Protein AF-A0A2V7A0P1-F1 (afdb_monomer)

Foldseek 3Di:
DCPPVNPDPDPLRVVVVVLLVVLQVQLVVQLVVQCVVVVVPDPVVSLVNSLVRSLVSSCVSSCCCQVPPNHDCPCVDVVNSVVVSVVSVVVSVVVVVVVVVCVVVVVPDDPPDPPDD

Mean predicted aligned error: 6.28 Å

Radius of gyration: 18.15 Å; Cα contacts (8 Å, |Δi|>4): 68; chains: 1; bounding box: 36×32×58 Å

Nearest PDB structures (foldseek):
  7qru-assembly1_G  TM=4.023E-01  e=2.759E+00  Alkalihalophilus pseudofirmus

Sequence (117 aa):
GYLIVGYPWTLNSVAWGPAIGVASVLGTLSAQWTVRRLAEAGDLVRALAAMILAFAAYEVAIFLVSVALLGGTELFAPRIVGQVLATNVAALVGLYGLNRLGESLGLRRRAEAPVSA

pLDDT: mean 90.81, std 10.74, range [47.84, 98.56]

Secondary structure (DSSP, 8-state):
-TTTT-----HHHHHHHHHHHHHHHHHHHHHHHHHHHTTTS-HHHHHHHHHHHHHHHHHHHHHHHIIIII--SGGG-HHHHHHHHHHHHHHHHHHHHHHHHHHHTT-----------

Solvent-accessible surface area (backbone atoms only — not comparable to full-atom values): 6604 Å² total; per-residue (Å²): 93,54,89,82,71,59,48,65,97,42,71,74,59,56,56,47,54,62,50,52,51,54,18,50,51,50,13,49,53,40,22,54,51,39,43,62,75,37,63,89,50,57,71,68,59,28,52,53,53,14,49,53,48,13,50,51,44,24,52,52,46,46,48,52,44,21,68,74,75,71,56,64,64,72,81,64,36,70,70,50,49,49,51,53,49,51,52,49,52,53,49,49,54,51,51,51,52,51,49,54,50,39,55,76,71,62,67,69,71,75,80,75,72,80,80,82,127

Structure (mmCIF, N/CA/C/O backbone):
data_AF-A0A2V7A0P1-F1
#
_entry.id   AF-A0A2V7A0P1-F1
#
loop_
_atom_site.group_PDB
_atom_site.id
_atom_site.type_symbol
_atom_site.label_atom_id
_atom_site.label_alt_id
_atom_site.label_comp_id
_atom_site.label_asym_id
_atom_site.label_entity_id
_atom_site.label_seq_id
_atom_site.pdbx_PDB_ins_code
_atom_site.Cartn_x
_atom_site.Cartn_y
_atom_site.Cartn_z
_atom_site.occupancy
_atom_site.B_iso_or_equiv
_atom_site.auth_seq_id
_atom_site.auth_comp_id
_atom_site.auth_asym_id
_atom_site.auth_atom_id
_atom_site.pdbx_PDB_model_num
ATOM 1 N N . GLY A 1 1 ? 4.313 -14.388 -9.121 1.00 82.06 1 GLY A N 1
ATOM 2 C CA . GLY A 1 1 ? 4.743 -13.669 -10.335 1.00 82.06 1 GLY A CA 1
ATOM 3 C C . GLY A 1 1 ? 5.610 -14.553 -11.201 1.00 82.06 1 GLY A C 1
ATOM 4 O O . GLY A 1 1 ? 5.086 -15.197 -12.093 1.00 82.06 1 GLY A O 1
ATOM 5 N N . TYR A 1 2 ? 6.901 -14.649 -10.891 1.00 90.19 2 TYR A N 1
ATOM 6 C CA . TYR A 1 2 ? 7.896 -15.335 -11.728 1.00 90.19 2 TYR A CA 1
ATOM 7 C C . TYR A 1 2 ? 7.637 -16.826 -11.983 1.00 90.19 2 TYR A C 1
ATOM 9 O O . TYR A 1 2 ? 7.669 -17.253 -13.127 1.00 90.19 2 TYR A O 1
ATOM 17 N N . LEU A 1 3 ? 7.333 -17.610 -10.943 1.00 92.06 3 LEU A N 1
ATOM 18 C CA . LEU A 1 3 ? 7.197 -19.070 -11.079 1.00 92.06 3 LEU A CA 1
ATOM 19 C C . LEU A 1 3 ? 5.818 -19.527 -11.581 1.00 92.06 3 LEU A C 1
ATOM 21 O O . LEU A 1 3 ? 5.727 -20.516 -12.293 1.00 92.06 3 LEU A O 1
ATOM 25 N N . ILE A 1 4 ? 4.751 -18.816 -11.199 1.00 92.56 4 ILE A N 1
ATOM 26 C CA . ILE A 1 4 ? 3.359 -19.220 -11.487 1.00 92.56 4 ILE A CA 1
ATOM 27 C C . ILE A 1 4 ? 2.814 -18.519 -12.737 1.00 92.56 4 ILE A C 1
ATOM 29 O O . ILE A 1 4 ? 2.156 -19.142 -13.557 1.00 92.56 4 ILE A O 1
ATOM 33 N N . VAL A 1 5 ? 3.081 -17.217 -12.879 1.00 91.69 5 VAL A N 1
ATOM 34 C CA . VAL A 1 5 ? 2.560 -16.376 -13.978 1.00 91.69 5 VAL A CA 1
ATOM 35 C C . VAL A 1 5 ? 3.624 -16.181 -15.069 1.00 91.69 5 VAL A C 1
ATOM 37 O O . VAL A 1 5 ? 3.357 -15.563 -16.089 1.00 91.69 5 VAL A O 1
ATOM 40 N N . GLY A 1 6 ? 4.840 -16.704 -14.869 1.00 91.38 6 GLY A N 1
ATOM 41 C CA . GLY A 1 6 ? 5.904 -16.652 -15.872 1.00 91.38 6 GLY A CA 1
ATOM 42 C C . GLY A 1 6 ? 6.468 -15.251 -16.119 1.00 91.38 6 GLY A C 1
ATOM 43 O O . GLY A 1 6 ? 6.870 -14.957 -17.241 1.00 91.38 6 GLY A O 1
ATOM 44 N N . TYR A 1 7 ? 6.488 -14.371 -15.105 1.00 87.75 7 TYR A N 1
ATOM 45 C CA . TYR A 1 7 ? 7.111 -13.047 -15.261 1.00 87.75 7 TYR A CA 1
ATOM 46 C C . TYR A 1 7 ? 8.578 -13.182 -15.713 1.00 87.75 7 TYR A C 1
ATOM 48 O O . TYR A 1 7 ? 9.293 -14.049 -15.202 1.00 87.75 7 TYR A O 1
ATOM 56 N N . PRO A 1 8 ? 9.047 -12.332 -16.644 1.00 91.94 8 PRO A N 1
ATOM 57 C CA . PRO A 1 8 ? 10.392 -12.436 -17.192 1.00 91.94 8 PRO A CA 1
ATOM 58 C C . PRO A 1 8 ? 11.442 -12.077 -16.136 1.00 91.94 8 PRO A C 1
ATOM 60 O O . PRO A 1 8 ? 11.334 -11.056 -15.463 1.00 91.94 8 PRO A O 1
ATOM 63 N N . TRP A 1 9 ? 12.501 -12.880 -16.023 1.00 93.25 9 TRP A N 1
ATOM 64 C CA . TRP A 1 9 ? 13.611 -12.652 -15.087 1.00 93.25 9 TRP A CA 1
ATOM 65 C C . TRP A 1 9 ? 14.590 -11.588 -15.602 1.00 93.25 9 TRP A C 1
ATOM 67 O O . TRP A 1 9 ? 15.757 -11.859 -15.866 1.00 93.25 9 TRP A O 1
ATOM 77 N N . THR A 1 10 ? 14.104 -10.361 -15.771 1.00 92.94 10 THR A N 1
ATOM 78 C CA . THR A 1 10 ? 14.919 -9.200 -16.148 1.00 92.94 10 THR A CA 1
ATOM 79 C C . THR A 1 10 ? 15.127 -8.278 -14.954 1.00 92.94 10 THR A C 1
ATOM 81 O O . THR A 1 10 ? 14.289 -8.219 -14.051 1.00 92.94 10 THR A O 1
ATOM 84 N N . LEU A 1 11 ? 16.218 -7.504 -14.965 1.00 89.69 11 LEU A N 1
ATOM 85 C CA . LEU A 1 11 ? 16.469 -6.481 -13.941 1.00 89.69 11 LEU A CA 1
ATOM 86 C C . LEU A 1 11 ? 15.297 -5.503 -13.818 1.00 89.69 11 LEU A C 1
ATOM 88 O O . LEU A 1 11 ? 14.902 -5.172 -12.705 1.00 89.69 11 LEU A O 1
ATOM 92 N N . ASN A 1 12 ? 14.695 -5.119 -14.948 1.00 89.50 12 ASN A N 1
ATOM 93 C CA . ASN A 1 12 ? 13.515 -4.260 -14.965 1.00 89.50 12 ASN A CA 1
ATOM 94 C C . ASN A 1 12 ? 12.346 -4.876 -14.183 1.00 89.50 12 ASN A C 1
ATOM 96 O O . ASN A 1 12 ? 11.756 -4.224 -13.329 1.00 89.50 12 ASN A O 1
ATOM 100 N N . SER A 1 13 ? 12.042 -6.155 -14.425 1.00 90.81 13 SER A N 1
ATOM 101 C CA . SER A 1 13 ? 10.963 -6.846 -13.713 1.00 90.81 13 SER A CA 1
ATOM 102 C C . SER A 1 13 ? 11.259 -6.963 -12.215 1.00 90.81 13 SER A C 1
ATOM 104 O O . SER A 1 13 ? 10.381 -6.729 -11.383 1.00 90.81 13 SER A O 1
ATOM 106 N N . VAL A 1 14 ? 12.494 -7.317 -11.848 1.00 92.69 14 VAL A N 1
ATOM 107 C CA . VAL A 1 14 ? 12.883 -7.532 -10.445 1.00 92.69 14 VAL A CA 1
ATOM 108 C C . VAL A 1 14 ? 12.902 -6.219 -9.655 1.00 92.69 14 VAL A C 1
ATOM 110 O O . VAL A 1 14 ? 12.499 -6.208 -8.491 1.00 92.69 14 VAL A O 1
ATOM 113 N N . ALA A 1 15 ? 13.290 -5.105 -10.282 1.00 92.38 15 ALA A N 1
ATOM 114 C CA . ALA A 1 15 ? 13.376 -3.792 -9.643 1.00 92.38 15 ALA A CA 1
ATOM 115 C C . ALA A 1 15 ? 12.024 -3.241 -9.150 1.00 92.38 15 ALA A C 1
ATOM 117 O O . ALA A 1 15 ? 11.989 -2.457 -8.199 1.00 92.38 15 ALA A O 1
ATOM 118 N N . TRP A 1 16 ? 10.903 -3.706 -9.712 1.00 92.38 16 TRP A N 1
ATOM 119 C CA . TRP A 1 16 ? 9.571 -3.371 -9.203 1.00 92.38 16 TRP A CA 1
ATOM 120 C C .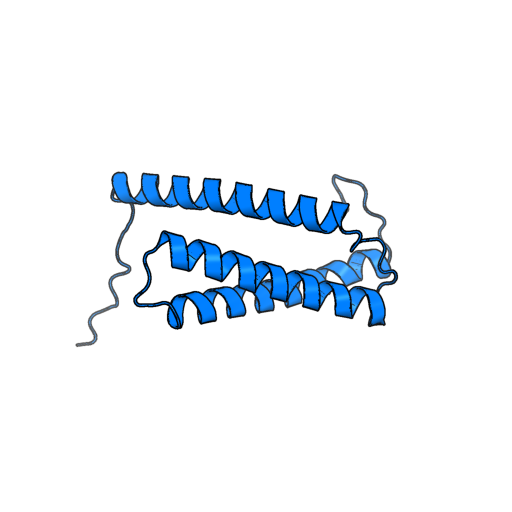 TRP A 1 16 ? 9.315 -3.902 -7.791 1.00 92.38 16 TRP A C 1
ATOM 122 O O . TRP A 1 16 ? 8.548 -3.295 -7.050 1.00 92.38 16 TRP A O 1
ATOM 132 N N . GLY A 1 17 ? 9.963 -4.997 -7.379 1.00 93.06 17 GLY A N 1
ATOM 133 C CA . GLY A 1 17 ? 9.783 -5.575 -6.043 1.00 93.06 17 GLY A CA 1
ATOM 134 C C . GLY A 1 17 ? 10.116 -4.582 -4.920 1.00 93.06 17 GLY A C 1
ATOM 135 O O . GLY A 1 17 ? 9.229 -4.248 -4.131 1.00 93.06 17 GLY A O 1
ATOM 136 N N . PRO A 1 18 ? 11.357 -4.061 -4.852 1.00 94.69 18 PRO A N 1
ATOM 137 C CA . PRO A 1 18 ? 11.728 -3.020 -3.896 1.00 94.69 18 PRO A CA 1
ATOM 138 C C . PRO A 1 18 ? 10.873 -1.753 -4.003 1.00 94.69 18 PRO A C 1
ATOM 140 O O . PRO A 1 18 ? 10.481 -1.206 -2.974 1.00 94.69 18 PRO A O 1
ATOM 143 N N . ALA A 1 19 ? 10.532 -1.314 -5.221 1.00 94.62 19 ALA A N 1
ATOM 144 C CA . ALA A 1 19 ? 9.678 -0.143 -5.435 1.00 94.62 19 ALA A CA 1
ATOM 145 C C . ALA A 1 19 ? 8.293 -0.317 -4.788 1.00 94.62 19 ALA A C 1
ATOM 147 O O . ALA A 1 19 ? 7.848 0.533 -4.016 1.00 94.62 19 ALA A O 1
ATOM 148 N N . ILE A 1 20 ? 7.653 -1.465 -5.033 1.00 95.31 20 ILE A N 1
ATOM 149 C CA . ILE A 1 20 ? 6.382 -1.858 -4.415 1.00 95.31 20 ILE A CA 1
ATOM 150 C C . ILE A 1 20 ? 6.524 -1.958 -2.898 1.00 95.31 20 ILE A C 1
ATOM 152 O O . ILE A 1 20 ? 5.647 -1.487 -2.173 1.00 95.31 20 ILE A O 1
ATOM 156 N N . GLY A 1 21 ? 7.626 -2.528 -2.407 1.00 97.25 21 GLY A N 1
ATOM 157 C CA . GLY A 1 21 ? 7.910 -2.623 -0.977 1.00 97.25 21 GLY A CA 1
ATOM 158 C C . GLY A 1 21 ? 7.944 -1.252 -0.299 1.00 97.25 21 GLY A C 1
ATOM 159 O O . GLY A 1 21 ? 7.219 -1.023 0.669 1.00 97.25 21 GLY A O 1
ATOM 160 N N . VAL A 1 22 ? 8.722 -0.312 -0.841 1.00 97.56 22 VAL A N 1
ATOM 161 C CA . VAL A 1 22 ? 8.830 1.057 -0.309 1.00 97.56 22 VAL A CA 1
ATOM 162 C C . VAL A 1 22 ? 7.490 1.791 -0.383 1.00 97.56 22 VAL A C 1
ATOM 164 O O . VAL A 1 22 ? 7.055 2.365 0.615 1.00 97.56 22 VAL A O 1
ATOM 167 N N . ALA A 1 23 ? 6.790 1.728 -1.519 1.00 97.31 23 ALA A N 1
ATOM 168 C CA . ALA A 1 23 ? 5.476 2.352 -1.670 1.00 97.31 23 ALA A CA 1
ATOM 169 C C . ALA A 1 23 ? 4.447 1.796 -0.671 1.00 97.31 23 ALA A C 1
ATOM 171 O O . ALA A 1 23 ? 3.649 2.548 -0.112 1.00 97.31 23 ALA A O 1
ATOM 172 N N . SER A 1 24 ? 4.498 0.492 -0.383 1.00 97.88 24 SER A N 1
ATOM 173 C CA . SER A 1 24 ? 3.623 -0.153 0.606 1.00 97.88 24 SER A CA 1
ATOM 174 C C . SER A 1 24 ? 3.893 0.352 2.026 1.00 97.88 24 SER A C 1
ATOM 176 O O . SER A 1 24 ? 2.954 0.601 2.789 1.00 97.88 24 SER A O 1
ATOM 178 N N . VAL A 1 25 ? 5.166 0.554 2.385 1.00 98.50 25 VAL A N 1
ATOM 179 C CA . VAL A 1 25 ? 5.546 1.160 3.671 1.00 98.50 25 VAL A CA 1
ATOM 180 C C . VAL A 1 25 ? 5.014 2.590 3.763 1.00 98.50 25 VAL A C 1
ATOM 182 O O . VAL A 1 25 ? 4.378 2.933 4.757 1.00 98.50 25 VAL A O 1
ATOM 185 N N . LEU A 1 26 ? 5.197 3.404 2.720 1.00 98.44 26 LEU A N 1
ATOM 186 C CA . LEU A 1 26 ? 4.675 4.775 2.679 1.00 98.44 26 LEU A CA 1
ATOM 187 C C . LEU A 1 26 ? 3.148 4.812 2.814 1.00 98.44 26 LEU A C 1
ATOM 189 O O . LEU A 1 26 ? 2.625 5.567 3.632 1.00 98.44 26 LEU A O 1
ATOM 193 N N . GLY A 1 27 ? 2.433 3.950 2.086 1.00 98.19 27 GLY A N 1
ATOM 194 C CA . GLY A 1 27 ? 0.982 3.809 2.213 1.00 98.19 27 GLY A CA 1
ATOM 195 C C . GLY A 1 27 ? 0.556 3.433 3.636 1.00 98.19 27 GLY A C 1
ATOM 196 O O . GLY A 1 27 ? -0.371 4.023 4.190 1.00 98.19 27 GLY A O 1
ATOM 197 N N . THR A 1 28 ? 1.283 2.515 4.278 1.00 98.06 28 THR A N 1
ATOM 198 C CA . THR A 1 28 ? 1.020 2.100 5.665 1.00 98.06 28 THR A CA 1
ATOM 199 C C . THR A 1 28 ? 1.226 3.249 6.652 1.00 98.06 28 THR A C 1
ATOM 201 O O . THR A 1 28 ? 0.382 3.476 7.521 1.00 98.0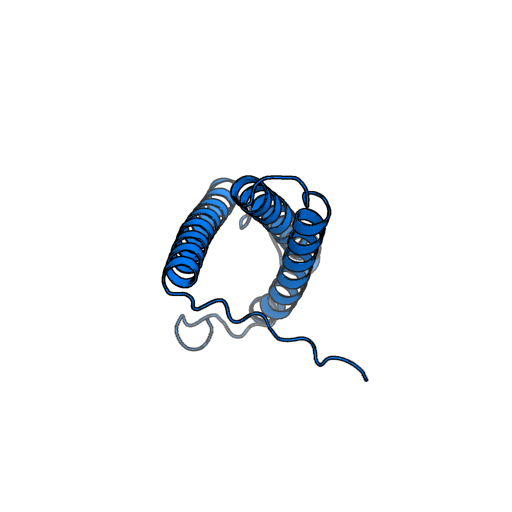6 28 THR A O 1
ATOM 204 N N . LEU A 1 29 ? 2.319 4.004 6.516 1.00 98.56 29 LEU A N 1
ATOM 205 C CA . LEU A 1 29 ? 2.593 5.171 7.358 1.00 98.56 29 LEU A CA 1
ATOM 206 C C . LEU A 1 29 ? 1.516 6.250 7.185 1.00 98.56 29 LEU A C 1
ATOM 208 O O . LEU A 1 29 ? 1.034 6.794 8.179 1.00 98.56 29 LEU A O 1
ATOM 212 N N . SER A 1 30 ? 1.073 6.498 5.951 1.00 98.44 30 SER A N 1
ATOM 213 C CA . SER A 1 30 ? -0.043 7.398 5.639 1.00 98.44 30 SER A CA 1
ATOM 214 C C . 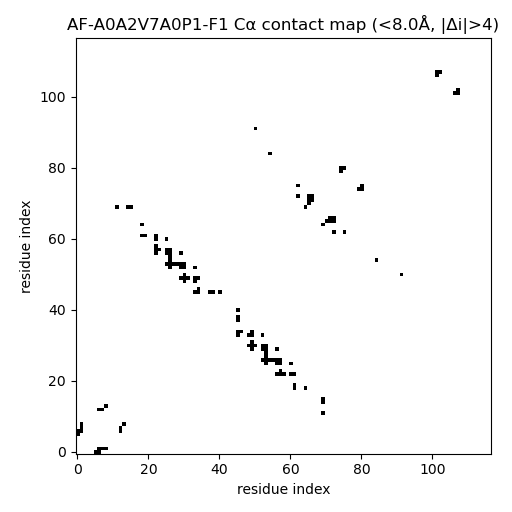SER A 1 30 ? -1.359 6.953 6.281 1.00 98.44 30 SER A C 1
ATOM 216 O O . SER A 1 30 ? -2.060 7.768 6.889 1.00 98.44 30 SER A O 1
ATOM 218 N N . ALA A 1 31 ? -1.687 5.659 6.220 1.00 97.94 31 ALA A N 1
ATOM 219 C CA . ALA A 1 31 ? -2.863 5.110 6.891 1.00 97.94 31 ALA A CA 1
ATOM 220 C C . ALA A 1 31 ? -2.782 5.303 8.413 1.00 97.94 31 ALA A C 1
ATOM 222 O O . ALA A 1 31 ? -3.713 5.828 9.024 1.00 97.94 31 ALA A O 1
ATOM 223 N N . GLN A 1 32 ? -1.654 4.937 9.031 1.00 98.12 32 GLN A N 1
ATOM 224 C CA . GLN A 1 32 ? -1.444 5.090 10.474 1.00 98.12 32 GLN A CA 1
ATOM 225 C C . GLN A 1 32 ? -1.533 6.551 10.913 1.00 98.12 32 GLN A C 1
ATOM 227 O O . GLN A 1 32 ? -2.168 6.860 11.923 1.00 98.12 32 GLN A O 1
ATOM 232 N N . TRP A 1 33 ? -0.918 7.454 10.151 1.00 98.25 33 TRP A N 1
ATOM 233 C CA . TRP A 1 33 ? -1.011 8.887 10.388 1.00 98.25 33 TRP A CA 1
ATOM 234 C C . TRP A 1 33 ? -2.470 9.354 10.341 1.00 98.25 33 TRP A C 1
ATOM 236 O O . TRP A 1 33 ? -2.933 9.993 11.284 1.00 98.25 33 TRP A O 1
ATOM 246 N N . THR A 1 34 ? -3.227 8.944 9.320 1.00 97.81 34 THR A N 1
ATOM 247 C CA . THR A 1 34 ? -4.646 9.303 9.156 1.00 97.81 34 THR A CA 1
ATOM 248 C C . THR A 1 34 ? -5.496 8.818 10.325 1.00 97.81 34 THR A C 1
ATOM 250 O O . THR A 1 34 ? -6.251 9.590 10.912 1.00 97.81 34 THR A O 1
ATOM 253 N N . VAL A 1 35 ? -5.329 7.556 10.728 1.00 96.31 35 VAL A N 1
ATOM 254 C CA . VAL A 1 35 ? -6.062 6.950 11.850 1.00 96.31 35 VAL A CA 1
ATOM 255 C C . VAL A 1 35 ? -5.789 7.675 13.171 1.00 96.31 35 VAL A C 1
ATOM 257 O O . VAL A 1 35 ? -6.698 7.779 13.998 1.00 96.31 35 VAL A O 1
ATOM 260 N N . ARG A 1 36 ? -4.562 8.181 13.370 1.00 96.50 36 ARG A N 1
ATOM 261 C CA . ARG A 1 36 ? -4.180 8.986 14.543 1.00 96.50 36 ARG A CA 1
ATOM 262 C C . ARG A 1 36 ? -4.757 10.400 14.492 1.00 96.50 36 ARG A C 1
ATOM 264 O O . ARG A 1 36 ? -5.137 10.919 15.533 1.00 96.50 36 ARG A O 1
ATOM 271 N N . ARG A 1 37 ? -4.814 11.035 13.315 1.00 97.12 37 ARG A N 1
ATOM 272 C CA . ARG A 1 37 ? -5.344 12.407 13.168 1.00 97.12 37 ARG A CA 1
ATOM 273 C C . ARG A 1 37 ? -6.858 12.485 13.182 1.00 97.12 37 ARG A C 1
ATOM 275 O O . ARG A 1 37 ? -7.398 13.483 13.631 1.00 97.12 37 ARG A O 1
ATOM 282 N N . LEU A 1 38 ? -7.528 11.422 12.764 1.00 96.25 38 LEU A N 1
ATOM 283 C CA . LEU A 1 38 ? -8.980 11.303 12.813 1.00 96.25 38 LEU A CA 1
ATOM 284 C C . LEU A 1 38 ? -9.429 10.468 14.018 1.00 96.25 38 LEU A C 1
ATOM 286 O O . LEU A 1 38 ? -10.358 9.678 13.901 1.00 96.25 38 LEU A O 1
ATOM 290 N N . ALA A 1 39 ? -8.757 10.593 15.167 1.00 91.88 39 ALA A N 1
ATOM 291 C CA . ALA A 1 39 ? -9.058 9.785 16.352 1.00 91.88 39 ALA A CA 1
ATOM 292 C C . ALA A 1 39 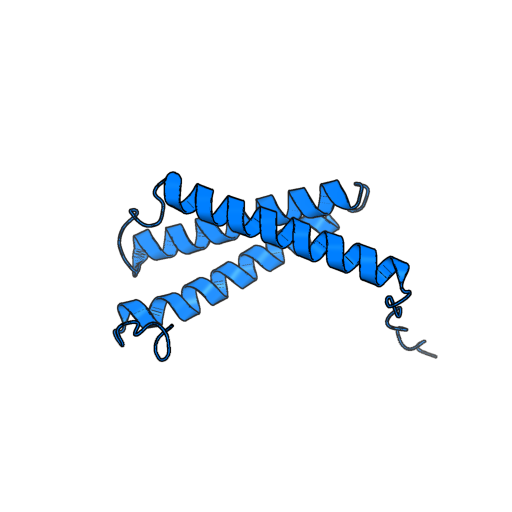? -10.503 9.960 16.855 1.00 91.88 39 ALA A C 1
ATOM 294 O O . ALA A 1 39 ? -11.081 9.006 17.365 1.00 91.88 39 ALA A O 1
ATOM 295 N N . GLU A 1 40 ? -11.079 11.149 16.666 1.00 94.44 40 GLU A N 1
ATOM 296 C CA . GLU A 1 40 ? -12.449 11.490 17.076 1.00 94.44 40 GLU A CA 1
ATOM 297 C C . GLU A 1 40 ? -13.515 11.105 16.036 1.00 94.44 40 GLU A C 1
ATOM 299 O O . GLU A 1 40 ? -14.710 11.141 16.324 1.00 94.44 40 GLU A O 1
ATOM 304 N N . ALA A 1 41 ? -13.112 10.734 14.818 1.00 93.94 41 ALA A N 1
ATOM 305 C CA . ALA A 1 41 ? -14.051 10.342 13.775 1.00 93.94 41 ALA A CA 1
ATOM 306 C C . ALA A 1 41 ? -14.560 8.904 13.981 1.00 93.94 41 ALA A C 1
ATOM 308 O O . ALA A 1 41 ? -13.892 8.058 14.574 1.00 93.94 41 ALA A O 1
ATOM 309 N N . GLY A 1 42 ? -15.733 8.594 13.425 1.00 94.06 42 GLY A N 1
ATOM 310 C CA . GLY A 1 42 ? -16.261 7.228 13.434 1.00 94.06 42 GLY A CA 1
ATOM 311 C C . GLY A 1 42 ? -15.365 6.242 12.672 1.00 94.06 42 GLY A C 1
ATOM 312 O O . GLY A 1 42 ? -14.711 6.608 11.693 1.00 94.06 42 GLY A O 1
ATOM 313 N N . ASP A 1 43 ? -15.376 4.970 13.081 1.00 92.25 43 ASP A N 1
ATOM 314 C CA . ASP A 1 43 ? -14.506 3.919 12.527 1.00 92.25 43 ASP A CA 1
ATOM 315 C C . ASP A 1 43 ? -14.548 3.819 10.999 1.00 92.25 43 ASP A C 1
ATOM 317 O O . ASP A 1 43 ? -13.509 3.679 10.356 1.00 92.25 43 ASP A O 1
ATOM 321 N N . LEU A 1 44 ? -15.744 3.906 10.409 1.00 92.44 44 LEU A N 1
ATOM 322 C CA . LEU A 1 44 ? -15.912 3.822 8.959 1.00 92.44 44 LEU A CA 1
ATOM 323 C C . LEU A 1 44 ? -15.250 5.007 8.245 1.00 92.44 44 LEU A C 1
ATOM 325 O O . LEU A 1 44 ? -14.547 4.819 7.256 1.00 92.44 44 LEU A O 1
ATOM 329 N N . VAL A 1 45 ? -15.427 6.220 8.775 1.00 95.25 45 VAL A N 1
ATOM 330 C CA . VAL A 1 45 ? -14.811 7.437 8.225 1.00 95.25 45 VAL A CA 1
ATOM 331 C C . VAL A 1 45 ? -13.290 7.335 8.301 1.00 95.25 45 VAL A C 1
ATOM 333 O O . VAL A 1 45 ? -12.605 7.620 7.321 1.00 95.25 45 VAL A O 1
ATOM 336 N N . ARG A 1 46 ? -12.756 6.857 9.431 1.00 95.94 46 ARG A N 1
ATOM 337 C CA . ARG A 1 46 ? -11.315 6.634 9.615 1.00 95.94 46 ARG A CA 1
ATOM 338 C C . ARG A 1 46 ? -10.767 5.616 8.623 1.00 95.94 46 ARG A C 1
ATOM 340 O O . ARG A 1 46 ? -9.729 5.872 8.021 1.00 95.94 46 ARG A O 1
ATOM 347 N N . ALA A 1 47 ? -11.459 4.494 8.436 1.00 95.25 47 ALA A N 1
ATOM 348 C CA . ALA A 1 47 ? -11.053 3.444 7.506 1.00 95.25 47 ALA A CA 1
ATOM 349 C C . ALA A 1 47 ? -11.030 3.943 6.052 1.00 95.25 47 ALA A C 1
ATOM 351 O O . ALA A 1 47 ? -10.041 3.737 5.348 1.00 95.25 47 ALA A O 1
ATOM 352 N N . LEU A 1 48 ? -12.080 4.653 5.624 1.00 96.44 48 LEU A N 1
ATOM 353 C CA . LEU A 1 48 ? -12.165 5.228 4.280 1.00 96.44 48 LEU A CA 1
ATOM 354 C C . LEU A 1 48 ? -11.076 6.278 4.042 1.00 96.44 48 LEU A C 1
ATOM 356 O O . LEU A 1 48 ? -10.364 6.207 3.043 1.00 96.44 48 LEU A O 1
ATOM 360 N N . ALA A 1 49 ? -10.900 7.217 4.974 1.00 97.31 49 ALA A N 1
ATOM 361 C CA . ALA A 1 49 ? -9.873 8.248 4.864 1.00 97.31 49 ALA A CA 1
ATOM 362 C C . ALA A 1 49 ? -8.459 7.645 4.832 1.00 97.31 49 ALA A C 1
ATOM 364 O O . ALA A 1 49 ? -7.633 8.045 4.011 1.00 97.31 49 ALA A O 1
ATOM 365 N N . ALA A 1 50 ? -8.189 6.652 5.687 1.00 97.69 50 ALA A N 1
ATOM 366 C CA . ALA A 1 50 ? -6.905 5.963 5.722 1.00 97.69 50 ALA A CA 1
ATOM 367 C C . ALA A 1 50 ? -6.623 5.212 4.415 1.00 97.69 50 ALA A C 1
ATOM 369 O O . ALA A 1 50 ? -5.506 5.292 3.911 1.00 97.69 50 ALA A O 1
ATOM 370 N N . MET A 1 51 ? -7.626 4.538 3.839 1.00 97.44 51 MET A N 1
ATOM 371 C CA . MET A 1 51 ? -7.485 3.872 2.543 1.00 97.44 51 MET A CA 1
ATOM 372 C C . MET A 1 51 ? -7.196 4.873 1.424 1.00 97.44 51 MET A C 1
ATOM 374 O O . MET A 1 51 ? -6.285 4.639 0.639 1.00 97.44 51 MET A O 1
ATOM 378 N N . ILE A 1 52 ? -7.930 5.990 1.362 1.00 98.06 52 ILE A N 1
ATOM 379 C CA . ILE A 1 52 ? -7.738 7.011 0.322 1.00 98.06 52 ILE A CA 1
ATOM 380 C C . ILE A 1 52 ? -6.320 7.583 0.384 1.00 98.06 52 ILE A C 1
ATOM 382 O O . ILE A 1 52 ? -5.638 7.633 -0.640 1.00 98.06 52 ILE A O 1
ATOM 386 N N . LEU A 1 53 ? -5.847 7.978 1.572 1.00 98.44 53 LEU A N 1
ATOM 387 C CA . LEU A 1 53 ? -4.508 8.554 1.697 1.00 98.44 53 LEU A CA 1
ATOM 388 C C . LEU A 1 53 ? -3.408 7.515 1.442 1.00 98.44 53 LEU A C 1
ATOM 390 O O . LEU A 1 53 ? -2.403 7.835 0.811 1.00 98.44 53 LEU A O 1
ATOM 394 N N . ALA A 1 54 ? -3.589 6.275 1.902 1.00 98.25 54 ALA A N 1
ATOM 395 C CA . ALA A 1 54 ? -2.644 5.194 1.639 1.00 98.25 54 ALA A CA 1
ATOM 396 C C . ALA A 1 54 ? -2.548 4.866 0.146 1.00 98.25 54 ALA A C 1
ATOM 398 O O . ALA A 1 54 ? -1.441 4.742 -0.374 1.00 98.25 54 ALA A O 1
ATOM 399 N N . PHE A 1 55 ? -3.690 4.779 -0.540 1.00 98.00 55 PHE A N 1
ATOM 400 C CA . PHE A 1 55 ? -3.760 4.549 -1.979 1.00 98.00 55 PHE A CA 1
ATOM 401 C C . PHE A 1 55 ? -3.081 5.682 -2.752 1.00 98.00 55 PHE A C 1
ATOM 403 O O . PHE A 1 55 ? -2.217 5.422 -3.581 1.00 98.00 55 PHE A O 1
ATOM 410 N N . ALA A 1 56 ? -3.389 6.940 -2.421 1.00 97.94 56 ALA A N 1
ATOM 411 C CA . ALA A 1 56 ? -2.754 8.093 -3.054 1.00 97.94 56 ALA A CA 1
ATOM 412 C C . ALA A 1 56 ? -1.231 8.106 -2.837 1.00 97.94 56 ALA A C 1
ATOM 414 O O . ALA A 1 56 ? -0.476 8.320 -3.782 1.00 97.94 56 ALA A O 1
ATOM 415 N N . ALA A 1 57 ? -0.764 7.835 -1.614 1.00 98.25 57 ALA A N 1
ATOM 416 C CA . ALA A 1 57 ? 0.665 7.772 -1.313 1.00 98.25 57 ALA A CA 1
ATOM 417 C C . ALA A 1 57 ? 1.371 6.634 -2.069 1.00 98.25 57 ALA A C 1
ATOM 419 O O . ALA A 1 57 ? 2.478 6.826 -2.570 1.00 98.25 57 ALA A O 1
ATOM 420 N N . TYR A 1 58 ? 0.724 5.471 -2.172 1.00 97.44 58 TYR A N 1
ATOM 421 C CA . TYR A 1 58 ? 1.229 4.330 -2.929 1.00 97.44 58 TYR A CA 1
ATOM 422 C C . TYR A 1 58 ? 1.340 4.651 -4.425 1.00 97.44 58 TYR A C 1
ATOM 424 O O . TYR A 1 58 ? 2.418 4.509 -4.999 1.00 97.44 58 TYR A O 1
ATOM 432 N N . GLU A 1 59 ? 0.259 5.140 -5.039 1.00 96.56 59 GLU A N 1
ATOM 433 C CA . GLU A 1 59 ? 0.212 5.492 -6.463 1.00 96.56 59 GLU A CA 1
ATOM 434 C C . GLU A 1 59 ? 1.246 6.567 -6.806 1.00 96.56 59 GLU A C 1
ATOM 436 O O . GLU A 1 59 ? 1.994 6.409 -7.765 1.00 96.56 59 GLU A O 1
ATOM 441 N N . VAL A 1 60 ? 1.369 7.620 -5.989 1.00 96.75 60 VAL A N 1
ATOM 442 C CA . VAL A 1 60 ? 2.381 8.668 -6.194 1.00 96.75 60 VAL A CA 1
ATOM 443 C C . VAL A 1 60 ? 3.797 8.096 -6.102 1.00 96.75 60 VAL A C 1
ATOM 445 O O . VAL A 1 60 ? 4.633 8.406 -6.948 1.00 96.75 60 VAL A O 1
ATOM 448 N N . ALA A 1 61 ? 4.086 7.245 -5.114 1.00 96.44 61 ALA A N 1
ATOM 449 C CA . ALA A 1 61 ? 5.413 6.651 -4.963 1.00 96.44 61 ALA A CA 1
ATOM 450 C C . ALA A 1 61 ? 5.786 5.759 -6.160 1.00 96.44 61 ALA A C 1
ATOM 452 O O . ALA A 1 61 ? 6.887 5.884 -6.699 1.00 96.44 61 ALA A O 1
ATOM 453 N N . ILE A 1 62 ? 4.868 4.899 -6.611 1.00 95.31 62 ILE A N 1
ATOM 454 C CA . ILE A 1 62 ? 5.083 4.048 -7.789 1.00 95.31 62 ILE A CA 1
ATOM 455 C C . ILE A 1 62 ? 5.180 4.899 -9.055 1.00 95.31 62 ILE A C 1
ATOM 457 O O . ILE A 1 62 ? 6.057 4.640 -9.875 1.00 95.31 62 ILE A O 1
ATOM 461 N N . PHE A 1 63 ? 4.362 5.944 -9.202 1.00 94.75 63 PHE A N 1
ATOM 462 C CA . PHE A 1 63 ? 4.412 6.851 -10.350 1.00 94.75 63 PHE A CA 1
ATOM 463 C C . PHE A 1 63 ? 5.778 7.519 -10.480 1.00 94.75 63 PHE A C 1
ATOM 465 O O . PHE A 1 63 ? 6.369 7.516 -11.560 1.00 94.75 63 PHE A O 1
ATOM 472 N N . LEU A 1 64 ? 6.318 8.025 -9.368 1.00 94.94 64 LEU A N 1
ATOM 473 C CA . LEU A 1 64 ? 7.645 8.635 -9.340 1.00 94.94 64 LEU A CA 1
ATOM 474 C C . LEU A 1 64 ? 8.734 7.640 -9.759 1.00 94.94 64 LEU A C 1
ATOM 476 O O . LEU A 1 64 ? 9.591 7.988 -10.567 1.00 94.94 64 LEU A O 1
ATOM 480 N N . VAL A 1 65 ? 8.684 6.396 -9.275 1.00 93.88 65 VAL A N 1
ATOM 481 C CA . VAL A 1 65 ? 9.637 5.350 -9.685 1.00 93.88 65 VAL A CA 1
ATOM 482 C C . VAL A 1 65 ? 9.466 4.972 -11.161 1.00 93.88 65 VAL A C 1
ATOM 484 O O . VAL A 1 65 ? 10.457 4.786 -11.867 1.00 93.88 65 VAL A O 1
ATOM 487 N N . SER A 1 66 ? 8.227 4.887 -11.645 1.00 92.69 66 SER A N 1
ATOM 488 C CA . SER A 1 66 ? 7.906 4.567 -13.039 1.00 92.69 66 SER A CA 1
ATOM 489 C C . SER A 1 66 ? 8.491 5.604 -13.991 1.00 92.69 66 SER A C 1
ATOM 491 O O . SER A 1 66 ? 9.216 5.261 -14.920 1.00 92.69 66 SER A O 1
ATOM 493 N N . VAL A 1 67 ? 8.246 6.890 -13.728 1.00 92.31 67 VAL A N 1
ATOM 494 C CA . VAL A 1 67 ? 8.730 7.982 -14.582 1.00 92.31 67 VAL A CA 1
ATOM 495 C C . VAL A 1 67 ? 10.246 8.15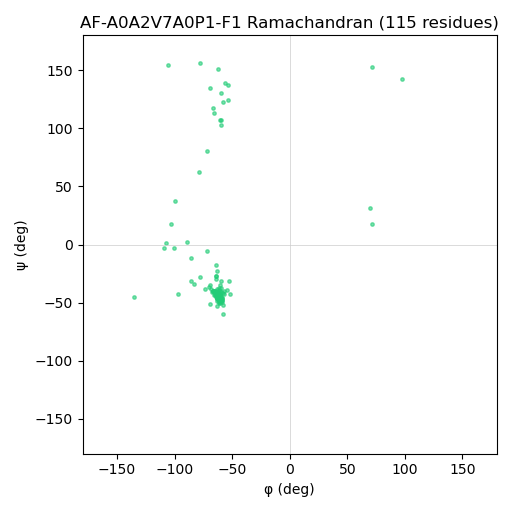6 -14.477 1.00 92.31 67 VAL A C 1
ATOM 497 O O . VAL A 1 67 ? 10.889 8.450 -15.482 1.00 92.31 67 VAL A O 1
ATOM 500 N N . ALA A 1 68 ? 10.831 7.969 -13.290 1.00 90.06 68 ALA A N 1
ATOM 501 C CA . ALA A 1 68 ? 12.249 8.242 -13.071 1.00 90.06 68 ALA A CA 1
ATOM 502 C C . ALA A 1 68 ? 13.186 7.074 -13.424 1.00 90.06 68 ALA A C 1
ATOM 504 O O . ALA A 1 68 ? 14.333 7.326 -13.786 1.00 90.06 68 ALA A O 1
ATOM 505 N N . LEU A 1 69 ? 12.749 5.816 -13.269 1.00 86.56 69 LEU A N 1
ATOM 506 C CA . LEU A 1 69 ? 13.661 4.662 -13.242 1.00 86.56 69 LEU A CA 1
ATOM 507 C C . LEU A 1 69 ? 13.201 3.461 -14.077 1.00 86.56 69 LEU A C 1
ATOM 509 O O . LEU A 1 69 ? 14.029 2.853 -14.751 1.00 86.56 69 LEU A O 1
ATOM 513 N N . LEU A 1 70 ? 11.922 3.076 -13.995 1.00 84.19 70 LEU A N 1
ATOM 514 C CA . LEU A 1 70 ? 11.446 1.766 -14.488 1.00 84.19 70 LEU A CA 1
ATOM 515 C C . LEU A 1 70 ? 10.574 1.832 -15.754 1.00 84.19 70 LEU A C 1
ATOM 517 O O . LEU A 1 70 ? 10.234 0.797 -16.329 1.00 84.19 70 LEU A O 1
ATOM 521 N N . GLY A 1 71 ? 10.286 3.045 -16.227 1.00 75.69 71 GLY A N 1
ATOM 522 C CA . GLY A 1 71 ? 9.714 3.341 -17.536 1.00 75.69 71 GLY A CA 1
ATOM 523 C C . GLY A 1 71 ? 8.197 3.560 -17.556 1.00 75.69 71 GLY A C 1
ATOM 524 O O . GLY A 1 71 ? 7.434 2.844 -16.917 1.00 75.69 71 GLY A O 1
ATOM 525 N N . GLY A 1 72 ? 7.774 4.517 -18.392 1.00 76.88 72 GLY A N 1
ATOM 526 C CA . GLY A 1 72 ? 6.402 4.702 -18.882 1.00 76.88 72 GLY A CA 1
ATOM 527 C C . GLY A 1 72 ? 5.371 5.214 -17.869 1.00 76.88 72 GLY A C 1
ATOM 528 O O . GLY A 1 72 ? 5.465 4.993 -16.666 1.00 76.88 72 GLY A O 1
ATOM 529 N N . THR A 1 73 ? 4.339 5.890 -18.374 1.00 84.94 73 THR A N 1
ATOM 530 C CA . THR A 1 73 ? 3.145 6.294 -17.604 1.00 84.94 73 THR A CA 1
ATOM 531 C C . THR A 1 73 ? 1.913 5.470 -17.970 1.00 84.94 73 THR A C 1
ATOM 533 O O . THR A 1 73 ? 0.841 5.679 -17.411 1.00 84.94 73 THR A O 1
ATOM 536 N N . GLU A 1 74 ? 2.048 4.506 -18.883 1.00 85.19 74 GLU A N 1
ATOM 537 C CA . GLU A 1 74 ? 0.920 3.729 -19.408 1.00 85.19 74 GLU A CA 1
ATOM 538 C C . GLU A 1 74 ? 0.240 2.873 -18.334 1.00 85.19 74 GLU A C 1
ATOM 540 O O . GLU A 1 74 ? -0.977 2.703 -18.356 1.00 85.19 74 GLU A O 1
ATOM 545 N N . LEU A 1 75 ? 1.005 2.432 -17.328 1.00 83.69 75 LEU A N 1
ATOM 546 C CA . LEU A 1 75 ? 0.488 1.750 -16.135 1.00 83.69 75 LEU A CA 1
ATOM 547 C C . LEU A 1 75 ? -0.425 2.647 -15.278 1.00 83.69 75 LEU A C 1
ATOM 549 O O . LEU A 1 75 ? -1.219 2.137 -14.496 1.00 83.69 75 LEU A O 1
ATOM 553 N N . PHE A 1 76 ? -0.358 3.968 -15.465 1.00 89.31 76 PHE A N 1
ATOM 554 C CA . PHE A 1 76 ? -1.153 4.976 -14.759 1.00 89.31 76 PHE A CA 1
ATOM 555 C C . PHE A 1 76 ? -2.295 5.531 -15.609 1.00 89.31 76 PHE A C 1
ATOM 557 O O . PHE A 1 76 ? -2.865 6.579 -15.294 1.00 89.31 76 PHE A O 1
ATOM 564 N N . ALA A 1 77 ? -2.671 4.833 -16.685 1.00 92.06 77 ALA A N 1
ATOM 565 C CA . ALA A 1 77 ? -3.897 5.148 -17.400 1.00 92.06 77 ALA A CA 1
ATOM 566 C C . ALA A 1 77 ? -5.085 5.168 -16.410 1.00 92.06 77 ALA A C 1
ATOM 568 O O . ALA A 1 77 ? -5.205 4.247 -15.594 1.00 92.06 77 ALA A O 1
ATOM 569 N N . PRO A 1 78 ? -6.014 6.144 -16.497 1.00 92.75 78 PRO A N 1
ATOM 570 C CA . PRO A 1 78 ? -7.113 6.286 -15.534 1.00 92.75 78 PRO A CA 1
ATOM 571 C C . PRO A 1 78 ? -7.940 5.010 -15.336 1.00 92.75 78 PRO A C 1
ATOM 573 O O . PRO A 1 78 ? -8.434 4.741 -14.244 1.00 92.75 78 PRO A O 1
ATOM 576 N N . ARG A 1 79 ? 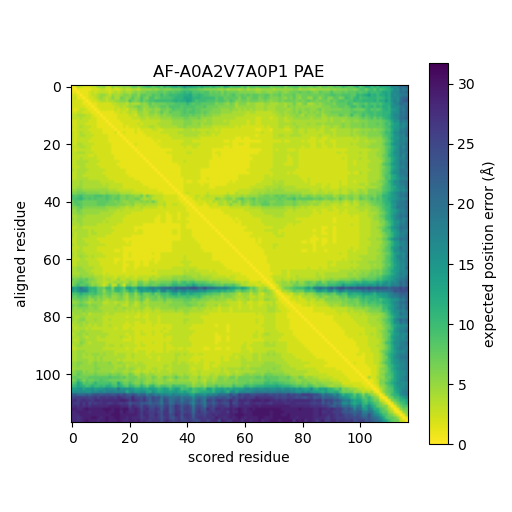-8.056 4.189 -16.388 1.00 95.38 79 ARG A N 1
ATOM 577 C CA . ARG A 1 79 ? -8.715 2.880 -16.339 1.00 95.38 79 ARG A CA 1
ATOM 578 C C . ARG A 1 79 ? -8.012 1.899 -15.397 1.00 95.38 79 ARG A C 1
ATOM 580 O O . ARG A 1 79 ? -8.696 1.211 -14.646 1.00 95.38 79 ARG A O 1
ATOM 587 N N . ILE A 1 80 ? -6.682 1.823 -15.448 1.00 93.75 80 ILE A N 1
ATOM 588 C CA . ILE A 1 80 ? -5.889 0.905 -14.621 1.00 93.75 80 ILE A CA 1
ATOM 589 C C . ILE A 1 80 ? -5.950 1.367 -13.169 1.00 93.75 80 ILE A C 1
ATOM 591 O O . ILE A 1 80 ? -6.366 0.598 -12.309 1.00 93.75 80 ILE A O 1
ATOM 595 N N . VAL A 1 81 ? -5.656 2.644 -12.911 1.00 95.38 81 VAL A N 1
ATOM 596 C CA . VAL A 1 81 ? -5.716 3.225 -11.559 1.00 95.38 81 VAL A CA 1
ATOM 597 C C . VAL A 1 81 ? -7.114 3.056 -10.955 1.00 95.38 81 VAL A C 1
ATOM 599 O O . VAL A 1 81 ? -7.252 2.642 -9.806 1.00 95.38 81 VAL A O 1
ATOM 602 N N . GLY A 1 82 ? -8.172 3.284 -11.742 1.00 96.94 82 GLY A N 1
ATOM 603 C CA . GLY A 1 82 ? -9.554 3.055 -11.315 1.00 96.94 82 GLY A CA 1
ATOM 604 C C . GLY A 1 82 ? -9.852 1.591 -10.966 1.00 96.94 82 GLY A C 1
ATOM 605 O O . GLY A 1 82 ? -10.531 1.319 -9.977 1.00 96.94 82 GLY A O 1
ATOM 606 N N . GLN A 1 83 ? -9.312 0.635 -11.727 1.00 96.94 83 GLN A N 1
ATOM 607 C CA . GLN A 1 83 ? -9.443 -0.792 -11.423 1.00 96.94 83 GLN A CA 1
ATOM 608 C C . GLN A 1 83 ? -8.687 -1.184 -10.143 1.00 96.94 83 GLN A C 1
ATOM 610 O O . GLN A 1 83 ? -9.209 -1.956 -9.331 1.00 96.94 83 GLN A O 1
ATOM 615 N N . VAL A 1 84 ? -7.483 -0.646 -9.928 1.00 95.62 84 VAL A N 1
ATOM 616 C CA . VAL A 1 84 ? -6.710 -0.871 -8.695 1.00 95.62 84 VAL A CA 1
ATOM 617 C C . VAL A 1 84 ? -7.444 -0.264 -7.496 1.00 95.62 84 VAL A C 1
ATOM 619 O O . VAL A 1 84 ? -7.574 -0.925 -6.463 1.00 95.62 84 VAL A O 1
ATOM 622 N N . LEU A 1 85 ? -8.006 0.939 -7.641 1.00 97.06 85 LEU A N 1
ATOM 623 C CA . LEU A 1 85 ? -8.836 1.572 -6.617 1.00 97.06 85 LEU A CA 1
ATOM 624 C C . LEU A 1 85 ? -10.052 0.705 -6.271 1.00 97.06 85 LEU A C 1
ATOM 626 O O . LEU A 1 85 ? -10.284 0.423 -5.099 1.00 97.06 85 LEU A O 1
ATOM 630 N N . ALA A 1 86 ? -10.800 0.231 -7.271 1.00 97.88 86 ALA A N 1
ATOM 631 C CA . ALA A 1 86 ? -11.964 -0.628 -7.053 1.00 97.88 86 ALA A CA 1
ATOM 632 C C . ALA A 1 86 ? -11.593 -1.938 -6.338 1.00 97.88 86 ALA A C 1
ATOM 634 O O . ALA A 1 86 ? -12.296 -2.370 -5.424 1.00 97.88 86 ALA A O 1
ATOM 635 N N . THR A 1 87 ? -10.453 -2.535 -6.699 1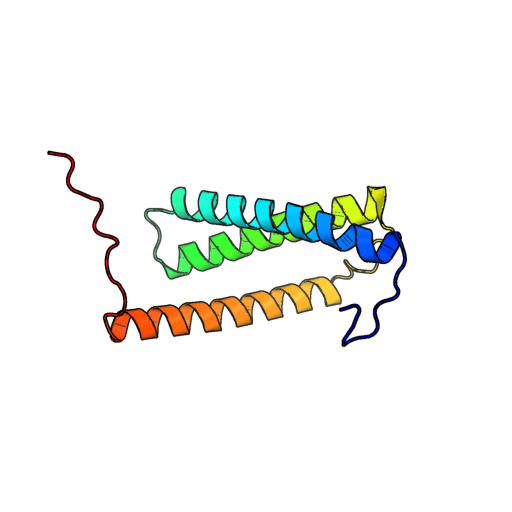.00 97.44 87 THR A N 1
ATOM 636 C CA . THR A 1 87 ? -9.926 -3.735 -6.034 1.00 97.44 87 THR A CA 1
ATOM 637 C C . THR A 1 87 ? -9.594 -3.457 -4.564 1.00 97.44 87 THR A C 1
ATOM 639 O O . THR A 1 87 ? -9.956 -4.248 -3.695 1.00 97.44 87 THR A O 1
ATOM 642 N N . ASN A 1 88 ? -8.970 -2.315 -4.259 1.00 96.75 88 ASN A N 1
ATOM 643 C CA . ASN A 1 88 ? -8.678 -1.914 -2.879 1.00 96.75 88 ASN A CA 1
ATOM 644 C C . ASN A 1 88 ? -9.949 -1.615 -2.074 1.00 96.75 88 ASN A C 1
ATOM 646 O O . ASN A 1 88 ? -10.042 -2.027 -0.922 1.00 96.75 88 ASN A O 1
ATOM 650 N N . VAL A 1 89 ? -10.951 -0.968 -2.678 1.00 97.56 89 VAL A N 1
ATOM 651 C CA . VAL A 1 89 ? -12.263 -0.745 -2.047 1.00 97.56 89 VAL A CA 1
ATOM 652 C C . VAL A 1 89 ? -12.916 -2.081 -1.694 1.00 97.56 89 VAL A C 1
ATOM 654 O O . VAL A 1 89 ? -13.365 -2.263 -0.564 1.00 97.56 89 VAL A O 1
ATOM 657 N N . ALA A 1 90 ? -12.931 -3.038 -2.626 1.00 98.00 90 ALA A N 1
ATOM 658 C CA . ALA A 1 90 ? -13.473 -4.372 -2.382 1.00 98.00 90 ALA A CA 1
ATOM 659 C C . ALA A 1 90 ? -12.714 -5.097 -1.257 1.00 98.00 90 ALA A C 1
ATOM 661 O O . ALA A 1 90 ? -13.336 -5.685 -0.369 1.00 98.00 90 ALA A O 1
ATOM 662 N N . ALA A 1 91 ? -11.381 -5.001 -1.250 1.00 96.94 91 ALA A N 1
ATOM 663 C CA . ALA A 1 91 ? -10.549 -5.553 -0.188 1.00 96.94 91 ALA A CA 1
ATOM 664 C C . ALA A 1 91 ? -10.851 -4.908 1.174 1.00 96.94 91 ALA A C 1
ATOM 666 O O . ALA A 1 91 ? -11.009 -5.628 2.158 1.00 96.94 91 ALA A O 1
ATOM 667 N N . LEU A 1 92 ? -10.996 -3.579 1.243 1.00 96.44 92 LEU A N 1
ATOM 668 C CA . LEU A 1 92 ? -11.361 -2.883 2.476 1.00 96.44 92 LEU A CA 1
ATOM 669 C C . LEU A 1 92 ? -12.734 -3.329 2.976 1.00 96.44 92 LEU A C 1
ATOM 671 O O . LEU A 1 92 ? -12.866 -3.625 4.157 1.00 96.44 92 LEU A O 1
ATOM 675 N N . VAL A 1 93 ? -13.741 -3.404 2.103 1.00 96.50 93 VAL A N 1
ATOM 676 C CA . VAL A 1 93 ? -15.084 -3.872 2.476 1.00 96.50 93 VAL A CA 1
ATOM 677 C C . VAL A 1 93 ? -15.019 -5.293 3.039 1.00 96.50 93 VAL A C 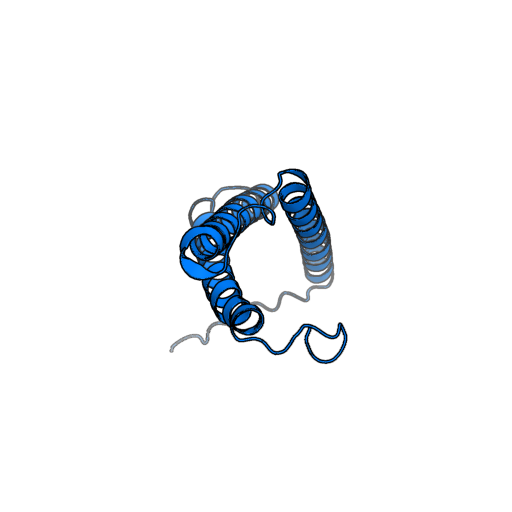1
ATOM 679 O O . VAL A 1 93 ? -15.578 -5.551 4.106 1.00 96.50 93 VAL A O 1
ATOM 682 N N . GLY A 1 94 ? -14.290 -6.194 2.375 1.00 96.69 94 GLY A N 1
ATOM 683 C CA . GLY A 1 94 ? -14.099 -7.568 2.839 1.00 96.69 94 GLY A CA 1
ATOM 684 C C . GLY A 1 94 ? -13.396 -7.640 4.196 1.00 96.69 94 GLY A C 1
ATOM 685 O O . GLY A 1 94 ? -13.896 -8.276 5.121 1.00 96.69 94 GLY A O 1
ATOM 686 N N . LEU A 1 95 ? -12.269 -6.941 4.350 1.00 95.00 95 LEU A N 1
ATOM 687 C CA . LEU A 1 95 ? -11.502 -6.903 5.599 1.00 95.00 95 LEU A CA 1
ATOM 688 C C . LEU A 1 95 ? -12.277 -6.247 6.742 1.00 95.00 95 LEU A C 1
ATOM 690 O O . LEU A 1 95 ? -12.228 -6.731 7.869 1.00 95.00 95 LEU A O 1
ATOM 694 N N . TYR A 1 96 ? -13.011 -5.172 6.464 1.00 93.94 96 TYR A N 1
ATOM 695 C CA . TYR A 1 96 ? -13.852 -4.497 7.444 1.00 93.94 96 TYR A CA 1
ATOM 696 C C . TYR A 1 96 ? -15.005 -5.397 7.897 1.00 93.94 96 TYR A C 1
ATOM 698 O O . TYR A 1 96 ? -15.257 -5.519 9.094 1.00 93.94 96 TYR A O 1
ATOM 706 N N . GLY A 1 97 ? -15.660 -6.090 6.960 1.00 94.25 97 GLY A N 1
ATOM 707 C CA . GLY A 1 97 ? -16.689 -7.082 7.268 1.00 94.25 97 GLY A CA 1
ATOM 708 C C . GLY A 1 97 ? -16.149 -8.223 8.132 1.00 94.25 97 GLY A C 1
ATOM 709 O O . GLY A 1 97 ? -16.719 -8.524 9.178 1.00 94.25 97 GLY A O 1
ATOM 710 N N . LEU A 1 98 ? -15.003 -8.800 7.756 1.00 94.69 98 LEU A N 1
ATOM 711 C CA . LEU A 1 98 ? -14.322 -9.833 8.546 1.00 94.69 98 LEU A CA 1
ATOM 712 C C . LEU A 1 98 ? -13.928 -9.334 9.939 1.00 94.69 98 LEU A C 1
ATOM 714 O O . LEU A 1 98 ? -14.091 -10.059 10.919 1.00 94.69 98 LEU A O 1
ATOM 718 N N . ASN A 1 99 ? -13.446 -8.095 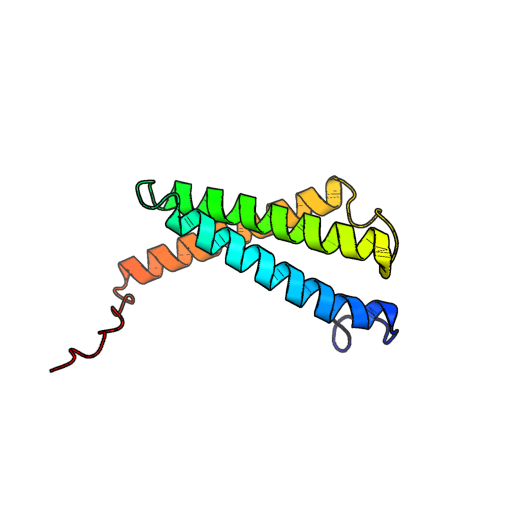10.047 1.00 91.19 99 ASN A N 1
ATOM 719 C CA . ASN A 1 99 ? -13.112 -7.482 11.325 1.00 91.19 99 ASN A CA 1
ATOM 720 C C . ASN A 1 99 ? -14.349 -7.373 12.229 1.00 91.19 99 ASN A C 1
ATOM 722 O O . ASN A 1 99 ? -14.300 -7.821 13.372 1.00 91.19 99 ASN A O 1
ATOM 726 N N . ARG A 1 100 ? -15.478 -6.886 11.697 1.00 90.50 100 ARG A N 1
ATOM 727 C CA . ARG A 1 100 ? -16.753 -6.796 12.428 1.00 90.50 100 ARG A CA 1
ATOM 728 C C . ARG A 1 100 ? -17.301 -8.162 12.838 1.00 90.50 100 ARG A C 1
ATOM 730 O O . ARG A 1 100 ? -17.801 -8.308 13.951 1.00 90.50 100 ARG A O 1
ATOM 737 N N . LEU A 1 101 ? -17.161 -9.178 11.987 1.00 92.69 101 LEU A N 1
ATOM 738 C CA . LEU A 1 101 ? -17.499 -10.555 12.351 1.00 92.69 101 LEU A CA 1
ATOM 739 C C . LEU A 1 101 ? -16.609 -11.059 13.495 1.00 92.69 101 LEU A C 1
ATOM 741 O O . LEU A 1 101 ? -17.118 -11.593 14.477 1.00 92.69 101 LEU A O 1
ATOM 745 N N . GLY A 1 102 ? -15.297 -10.833 13.427 1.00 91.12 102 GLY A N 1
ATOM 746 C CA . GLY A 1 102 ? -14.373 -11.213 14.498 1.00 91.12 102 GLY A CA 1
ATOM 747 C C . GLY A 1 102 ? -14.666 -10.510 15.827 1.00 91.12 102 GLY A C 1
ATOM 748 O O . GLY A 1 102 ? -14.590 -11.137 16.884 1.00 91.12 102 GLY A O 1
ATOM 749 N N . GLU A 1 103 ? -15.061 -9.236 15.782 1.00 89.25 103 GLU A N 1
ATOM 750 C CA . GLU A 1 103 ? -15.548 -8.499 16.953 1.00 89.25 103 GLU A CA 1
ATOM 751 C C . GLU A 1 103 ? -16.808 -9.142 17.545 1.00 89.25 103 GLU A C 1
ATOM 753 O O . GLU A 1 103 ? -16.864 -9.350 18.756 1.00 89.25 103 GLU A O 1
ATOM 758 N N . SER A 1 104 ? -17.779 -9.525 16.707 1.00 90.19 104 SER A N 1
ATOM 759 C CA . SER A 1 104 ? -19.016 -10.181 17.163 1.00 90.19 104 SER A CA 1
ATOM 760 C C . SER A 1 104 ? -18.782 -11.549 17.816 1.00 90.19 104 SER A C 1
ATOM 762 O O . SER A 1 104 ? -19.537 -11.954 18.694 1.00 90.19 104 SER A O 1
ATOM 764 N N . LEU A 1 105 ? -17.705 -12.237 17.429 1.00 91.31 105 LEU A N 1
ATOM 765 C CA . LEU A 1 105 ? -17.301 -13.535 17.970 1.00 91.31 105 LEU A CA 1
ATOM 766 C C . LEU A 1 105 ? -16.382 -13.414 19.200 1.00 91.31 105 LEU A C 1
ATOM 768 O O . LEU A 1 105 ? -15.910 -14.424 19.715 1.00 91.31 105 LEU A O 1
ATOM 772 N N . GLY A 1 106 ? -16.087 -12.194 19.666 1.00 84.94 106 GLY A N 1
ATOM 773 C CA . GLY A 1 106 ? -15.228 -11.963 20.831 1.00 84.94 106 GLY A CA 1
ATOM 774 C C . GLY A 1 106 ? -13.740 -12.251 20.589 1.00 84.94 106 GLY A C 1
ATOM 775 O O . GLY A 1 106 ? -12.974 -12.370 21.543 1.00 84.94 106 GLY A O 1
ATOM 776 N N . LEU A 1 107 ? -13.291 -12.328 19.329 1.00 81.56 107 LEU A N 1
ATOM 777 C CA . LEU A 1 107 ? -11.891 -12.623 18.977 1.00 81.56 107 LEU A CA 1
ATOM 778 C C . LEU A 1 107 ? -10.927 -11.462 19.275 1.00 81.56 107 LEU A C 1
ATOM 780 O O . LEU A 1 107 ? -9.709 -11.614 19.167 1.00 81.56 107 LEU A O 1
ATOM 784 N N . ARG A 1 108 ? -11.444 -10.303 19.702 1.00 71.50 108 ARG A N 1
ATOM 785 C CA . ARG A 1 108 ? -10.635 -9.210 20.249 1.00 71.50 108 ARG A CA 1
ATOM 786 C C . ARG A 1 108 ? -10.120 -9.581 21.644 1.00 71.50 108 ARG A C 1
ATOM 788 O O . ARG A 1 108 ? -10.626 -9.096 22.653 1.00 71.50 108 ARG A O 1
ATOM 795 N N . ARG A 1 109 ? -9.043 -10.368 21.724 1.00 61.53 109 ARG A N 1
ATOM 796 C CA . ARG A 1 109 ? -8.173 -10.279 22.906 1.00 61.53 109 ARG A CA 1
ATOM 797 C C . ARG A 1 109 ? -7.520 -8.902 22.881 1.00 61.53 109 ARG A C 1
ATOM 799 O O . ARG A 1 109 ? -6.782 -8.586 21.947 1.00 61.53 109 ARG A O 1
ATOM 806 N N . ARG A 1 110 ? -7.784 -8.076 23.899 1.00 59.19 110 ARG A N 1
ATOM 807 C CA . ARG A 1 110 ? -6.853 -6.995 24.241 1.00 59.19 110 ARG A CA 1
ATOM 808 C C . ARG A 1 110 ? -5.496 -7.664 24.429 1.00 59.19 110 ARG A C 1
ATOM 810 O O . ARG A 1 110 ? -5.396 -8.604 25.210 1.00 59.19 110 ARG A O 1
ATOM 817 N N . ALA A 1 111 ? -4.478 -7.215 23.702 1.00 53.44 111 ALA A N 1
ATOM 818 C CA . ALA A 1 111 ? -3.115 -7.469 24.131 1.00 53.44 111 ALA A CA 1
ATOM 819 C C . ALA A 1 111 ? -2.998 -6.823 25.517 1.00 53.44 111 ALA A C 1
ATOM 821 O O . ALA A 1 111 ? -3.010 -5.597 25.632 1.00 53.44 111 ALA A O 1
ATOM 822 N N . GLU A 1 112 ? -3.034 -7.639 26.567 1.00 47.84 112 GLU A N 1
ATOM 823 C CA . GLU A 1 112 ? -2.726 -7.201 27.919 1.00 47.84 112 GLU A CA 1
ATOM 824 C C . GLU A 1 112 ? -1.289 -6.686 27.875 1.00 47.84 112 GLU A C 1
ATOM 826 O O . GLU A 1 112 ? -0.343 -7.449 27.680 1.00 47.84 112 GLU A O 1
ATOM 831 N N . ALA A 1 113 ? -1.123 -5.365 27.954 1.00 52.31 113 ALA A N 1
ATOM 832 C CA . ALA A 1 113 ? 0.183 -4.807 28.246 1.00 52.31 113 ALA A CA 1
ATOM 833 C C . ALA A 1 113 ? 0.594 -5.360 29.620 1.00 52.31 113 ALA A C 1
ATOM 835 O O . ALA A 1 113 ? -0.228 -5.302 30.542 1.00 52.31 113 ALA A O 1
ATOM 836 N N . PRO A 1 114 ? 1.807 -5.916 29.779 1.00 54.72 114 PRO A N 1
ATOM 837 C CA . PRO A 1 114 ? 2.262 -6.354 31.086 1.00 54.72 114 PRO A CA 1
ATOM 838 C C . PRO A 1 114 ? 2.218 -5.146 32.022 1.00 54.72 114 PRO A C 1
ATOM 840 O O . PRO A 1 114 ? 2.797 -4.100 31.728 1.00 54.72 114 PRO A O 1
ATOM 843 N N . VAL A 1 115 ? 1.476 -5.283 33.121 1.00 63.19 115 VAL A N 1
ATOM 844 C CA . VAL A 1 115 ? 1.487 -4.321 34.221 1.00 63.19 115 VAL A CA 1
ATOM 845 C C . VAL A 1 115 ? 2.922 -4.286 34.737 1.00 63.19 115 VAL A C 1
ATOM 847 O O . VAL A 1 115 ? 3.392 -5.258 35.325 1.00 63.19 115 VAL A O 1
ATOM 850 N N . SER A 1 116 ? 3.645 -3.202 34.457 1.00 66.25 116 SER A N 1
ATOM 851 C CA . SER A 1 116 ? 4.917 -2.925 35.117 1.00 66.25 116 SER A CA 1
ATOM 852 C C . SER A 1 116 ? 4.624 -2.668 36.595 1.00 66.25 116 SER A C 1
ATOM 854 O O . SER A 1 116 ? 3.925 -1.700 36.910 1.00 66.25 116 SER A O 1
ATOM 856 N N . ALA A 1 117 ? 5.096 -3.576 37.450 1.00 64.38 117 ALA A N 1
ATOM 857 C CA . ALA A 1 117 ? 5.135 -3.429 38.903 1.00 64.38 117 ALA A CA 1
ATOM 858 C C . ALA A 1 117 ? 6.189 -2.401 39.335 1.00 64.38 117 ALA A C 1
ATOM 860 O O . ALA A 1 117 ? 7.191 -2.246 38.595 1.00 64.38 117 ALA A O 1
#